Protein AF-A0A451CP03-F1 (afdb_monomer)

Structure (mmCIF, N/CA/C/O backbone):
data_AF-A0A451CP03-F1
#
_entry.id   AF-A0A451CP03-F1
#
loop_
_atom_site.group_PDB
_atom_site.id
_atom_site.type_symbol
_atom_site.label_atom_id
_atom_site.label_alt_id
_atom_site.label_comp_id
_atom_site.label_asym_id
_atom_site.label_entity_id
_atom_site.label_seq_id
_atom_site.pdbx_PDB_ins_code
_atom_site.Cartn_x
_atom_site.Cartn_y
_atom_site.Cartn_z
_atom_site.occupancy
_atom_site.B_iso_or_equiv
_atom_site.auth_seq_id
_atom_site.auth_comp_id
_atom_site.auth_asym_id
_atom_site.auth_atom_id
_atom_site.pdbx_PDB_model_num
ATOM 1 N N . MET A 1 1 ? -22.423 0.213 -1.691 1.00 60.94 1 MET A N 1
ATOM 2 C CA . MET A 1 1 ? -21.186 -0.569 -1.917 1.00 60.94 1 MET A CA 1
ATOM 3 C C . MET A 1 1 ? -20.693 -0.494 -3.360 1.00 60.94 1 MET A C 1
ATOM 5 O O . MET A 1 1 ? -19.486 -0.417 -3.545 1.00 60.94 1 MET A O 1
ATOM 9 N N . ASP A 1 2 ? -21.566 -0.466 -4.372 1.00 68.69 2 ASP A N 1
ATOM 10 C CA . ASP A 1 2 ? -21.129 -0.524 -5.781 1.00 68.69 2 ASP A CA 1
ATOM 11 C C . ASP A 1 2 ? -20.363 0.720 -6.256 1.00 68.69 2 ASP A C 1
ATOM 13 O O . ASP A 1 2 ? -19.321 0.580 -6.888 1.00 68.69 2 ASP A O 1
ATOM 17 N N . ASN A 1 3 ? -20.769 1.923 -5.835 1.00 69.38 3 ASN A N 1
ATOM 18 C CA . ASN A 1 3 ? -20.014 3.154 -6.122 1.00 69.38 3 ASN A CA 1
ATOM 19 C C . ASN A 1 3 ? -18.624 3.180 -5.460 1.00 69.38 3 ASN A C 1
ATOM 21 O O . ASN A 1 3 ? -17.686 3.726 -6.026 1.00 69.38 3 ASN A O 1
ATOM 25 N N . LEU A 1 4 ? -18.476 2.569 -4.278 1.00 71.31 4 LEU A N 1
ATOM 26 C CA . LEU A 1 4 ? -17.190 2.466 -3.573 1.00 71.31 4 LEU A CA 1
ATOM 27 C C . LEU A 1 4 ? -16.223 1.564 -4.356 1.00 71.31 4 LEU A C 1
ATOM 29 O O . LEU A 1 4 ? -15.065 1.903 -4.578 1.00 71.31 4 LEU A O 1
ATOM 33 N N . LYS A 1 5 ? -16.738 0.423 -4.832 1.00 78.50 5 LYS A N 1
ATOM 34 C CA . LYS A 1 5 ? -15.986 -0.526 -5.658 1.00 78.50 5 LYS A CA 1
ATOM 35 C C . LYS A 1 5 ? -15.610 0.070 -7.014 1.00 78.50 5 LYS A C 1
ATOM 37 O O . LYS A 1 5 ? -14.495 -0.165 -7.470 1.00 78.50 5 LYS A O 1
ATOM 42 N N . ALA A 1 6 ? -16.511 0.834 -7.634 1.00 80.25 6 ALA A N 1
ATOM 43 C CA . ALA A 1 6 ? -16.246 1.530 -8.891 1.00 80.25 6 ALA A CA 1
ATOM 44 C C . ALA A 1 6 ? -15.133 2.576 -8.725 1.00 80.25 6 ALA A C 1
ATOM 46 O O . ALA A 1 6 ? -14.119 2.490 -9.407 1.00 80.25 6 ALA A O 1
ATOM 47 N N . ASN A 1 7 ? -15.249 3.464 -7.732 1.00 83.44 7 ASN A N 1
ATOM 48 C CA . ASN A 1 7 ? -14.239 4.493 -7.464 1.00 83.44 7 ASN A CA 1
ATOM 49 C C . ASN A 1 7 ? -12.857 3.900 -7.157 1.00 83.44 7 ASN A C 1
ATOM 51 O O . ASN A 1 7 ? -11.842 4.400 -7.650 1.00 83.44 7 ASN A O 1
ATOM 55 N N . LEU A 1 8 ? -12.809 2.825 -6.358 1.00 88.44 8 LEU A N 1
ATOM 56 C CA . LEU A 1 8 ? -11.554 2.134 -6.079 1.00 88.44 8 LEU A CA 1
ATOM 57 C C . LEU A 1 8 ? -10.970 1.552 -7.365 1.00 88.44 8 LEU A C 1
ATOM 59 O O . LEU A 1 8 ? -9.804 1.782 -7.659 1.00 88.44 8 LEU A O 1
ATOM 63 N N . ARG A 1 9 ? -11.776 0.835 -8.155 1.00 89.81 9 ARG A N 1
ATOM 64 C CA . ARG A 1 9 ? -11.329 0.231 -9.415 1.00 89.81 9 ARG A CA 1
ATOM 65 C C . ARG A 1 9 ? -10.778 1.277 -10.381 1.00 89.81 9 ARG A C 1
ATOM 67 O O . ARG A 1 9 ? -9.719 1.036 -10.955 1.00 89.81 9 ARG A O 1
ATOM 74 N N . ASP A 1 10 ? -11.447 2.412 -10.535 1.00 90.88 10 ASP A N 1
ATOM 75 C CA . ASP A 1 10 ? -11.005 3.478 -11.437 1.00 90.88 10 ASP A CA 1
ATOM 76 C C . ASP A 1 10 ? -9.670 4.069 -10.969 1.00 90.88 10 ASP A C 1
ATOM 78 O O . ASP A 1 10 ? -8.728 4.197 -11.752 1.00 90.88 10 ASP A O 1
ATOM 82 N N . THR A 1 11 ? -9.539 4.324 -9.664 1.00 91.44 11 THR A N 1
ATOM 83 C CA . THR A 1 11 ? -8.291 4.825 -9.066 1.00 91.44 11 THR A CA 1
ATOM 84 C C . THR A 1 11 ? -7.141 3.834 -9.251 1.00 91.44 11 THR A C 1
ATOM 86 O O . THR A 1 11 ? -6.042 4.216 -9.655 1.00 91.44 11 THR A O 1
ATOM 89 N N . LEU A 1 12 ? -7.389 2.545 -8.999 1.00 92.31 12 LEU A N 1
ATOM 90 C CA . LEU A 1 12 ? -6.392 1.491 -9.183 1.00 92.31 12 LEU A CA 1
ATOM 91 C C . LEU A 1 12 ? -5.992 1.331 -10.652 1.00 92.31 12 LEU A C 1
ATOM 93 O O . LEU A 1 12 ? -4.812 1.136 -10.937 1.00 92.31 12 LEU A O 1
ATOM 97 N N . SER A 1 13 ? -6.947 1.468 -11.573 1.00 93.81 13 SER A N 1
ATOM 98 C CA . SER A 1 13 ? -6.688 1.395 -13.014 1.00 93.81 13 SER A CA 1
ATOM 99 C C . SER A 1 13 ? -5.774 2.534 -13.456 1.00 93.81 13 SER A C 1
ATOM 101 O O . SER A 1 13 ? -4.752 2.280 -14.083 1.00 93.81 13 SER A O 1
ATOM 103 N N . HIS A 1 14 ? -6.049 3.766 -13.024 1.00 94.31 14 HIS A N 1
ATOM 104 C CA . HIS A 1 14 ? -5.193 4.915 -13.325 1.00 94.31 14 HIS A CA 1
ATOM 105 C C . HIS A 1 14 ? -3.769 4.755 -12.757 1.00 94.31 14 HIS A C 1
ATOM 107 O O . HIS A 1 14 ? -2.7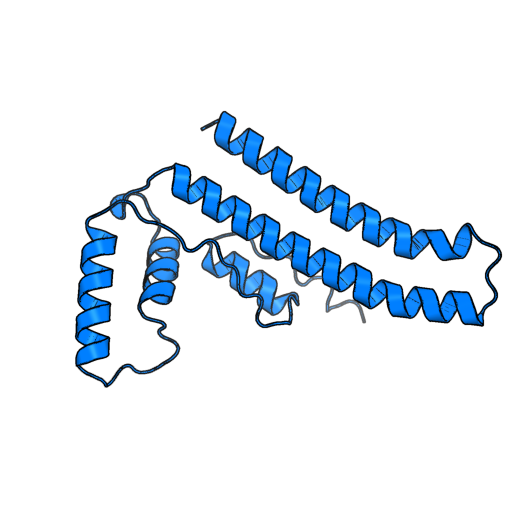77 5.058 -13.423 1.00 94.31 14 HIS A O 1
ATOM 113 N N . LEU A 1 15 ? -3.633 4.257 -11.521 1.00 93.81 15 LEU A N 1
ATOM 114 C CA . LEU A 1 15 ? -2.319 3.979 -10.928 1.00 93.81 15 LEU A CA 1
ATOM 115 C C . LEU A 1 15 ? -1.560 2.899 -11.714 1.00 93.81 15 LEU A C 1
ATOM 117 O O . LEU A 1 15 ? -0.352 3.022 -11.932 1.00 93.81 15 LEU A O 1
ATOM 121 N N . GLN A 1 16 ? -2.262 1.851 -12.147 1.00 94.25 16 GLN A N 1
ATOM 122 C CA . GLN A 1 16 ? -1.692 0.777 -12.951 1.00 94.25 16 GLN A CA 1
ATOM 123 C C . GLN A 1 16 ? -1.254 1.278 -14.333 1.00 94.25 16 GLN A C 1
ATOM 125 O O . GLN A 1 16 ? -0.151 0.950 -14.770 1.00 94.25 16 GLN A O 1
ATOM 130 N N . GLU A 1 17 ? -2.077 2.088 -15.000 1.00 95.25 17 GLU A N 1
ATOM 131 C CA . GLU A 1 17 ? -1.761 2.707 -16.2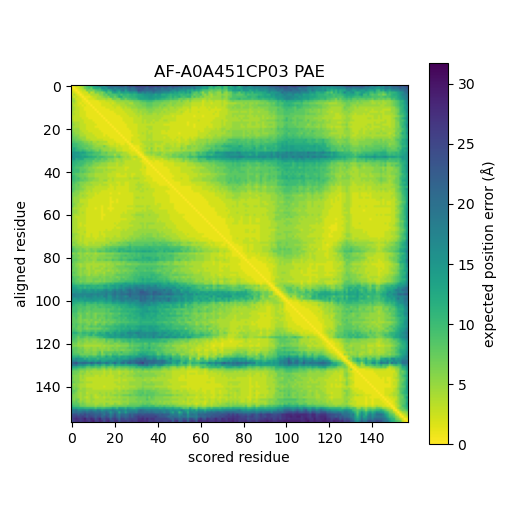90 1.00 95.25 17 GLU A CA 1
ATOM 132 C C . GLU A 1 17 ? -0.486 3.546 -16.201 1.00 95.25 17 GLU A C 1
ATOM 134 O O . GLU A 1 17 ? 0.408 3.395 -17.032 1.00 95.25 17 GLU A O 1
ATOM 139 N N . HIS A 1 18 ? -0.339 4.352 -15.146 1.00 93.75 18 HIS A N 1
ATOM 140 C CA . HIS A 1 18 ? 0.868 5.149 -14.939 1.00 93.75 18 HIS A CA 1
ATOM 141 C C . HIS A 1 18 ? 2.134 4.287 -14.788 1.00 93.75 18 HIS A C 1
ATOM 143 O O . HIS A 1 18 ? 3.174 4.578 -15.388 1.00 93.75 18 HIS A O 1
ATOM 149 N N . LEU A 1 19 ? 2.063 3.196 -14.016 1.00 94.62 19 LEU A N 1
ATOM 150 C CA . LEU A 1 19 ? 3.172 2.247 -13.885 1.00 94.62 19 LEU A CA 1
ATOM 151 C C . LEU A 1 19 ? 3.509 1.593 -15.234 1.00 94.62 19 LEU A C 1
ATOM 153 O O . LEU A 1 19 ? 4.679 1.527 -15.621 1.00 94.62 19 LEU A O 1
ATOM 157 N N . GLN A 1 20 ? 2.492 1.138 -15.967 1.00 95.00 20 GLN A N 1
ATOM 158 C CA . GLN A 1 20 ? 2.653 0.517 -17.282 1.00 95.00 20 GLN A CA 1
ATOM 159 C C . GLN A 1 20 ? 3.260 1.484 -18.302 1.00 95.00 20 GLN A C 1
ATOM 161 O O . GLN A 1 20 ? 4.145 1.089 -19.065 1.00 95.00 20 GLN A O 1
ATOM 166 N N . GLU A 1 21 ? 2.854 2.753 -18.285 1.00 94.25 21 GLU A N 1
ATOM 167 C CA . GLU A 1 21 ? 3.420 3.803 -19.128 1.00 94.25 21 GLU A CA 1
ATOM 168 C C . GLU A 1 21 ? 4.926 3.950 -18.874 1.00 94.25 21 GLU A C 1
ATOM 170 O O . GLU A 1 21 ? 5.717 3.954 -19.820 1.00 94.25 21 GLU A O 1
ATOM 175 N N . LYS A 1 22 ? 5.352 3.991 -17.603 1.00 93.50 22 LYS A N 1
ATOM 176 C CA . LYS A 1 22 ? 6.773 4.117 -17.238 1.00 93.50 22 LYS A CA 1
ATOM 177 C C . LYS A 1 22 ? 7.602 2.911 -17.658 1.00 93.50 22 LYS A C 1
ATOM 179 O O . LYS A 1 22 ? 8.700 3.082 -18.192 1.00 93.50 22 LYS A O 1
ATOM 184 N N . VAL A 1 23 ? 7.072 1.703 -17.477 1.00 93.12 23 VAL A N 1
ATOM 185 C CA . VAL A 1 23 ? 7.717 0.466 -17.946 1.00 93.12 23 VAL A CA 1
ATOM 186 C C . VAL A 1 23 ? 7.827 0.455 -19.475 1.00 93.12 23 VAL A C 1
ATOM 188 O O . VAL A 1 23 ? 8.880 0.120 -20.022 1.00 93.12 23 VAL A O 1
ATOM 191 N N . SER A 1 24 ? 6.775 0.883 -20.177 1.00 92.44 24 SER A N 1
ATOM 192 C CA . SER A 1 24 ? 6.759 0.966 -21.639 1.00 92.44 24 SER A CA 1
ATOM 193 C C . SER A 1 24 ? 7.771 1.986 -22.167 1.00 92.44 24 SER A C 1
ATOM 195 O O . SER A 1 24 ? 8.580 1.665 -23.041 1.00 92.44 24 SER A O 1
ATOM 197 N N . GLN A 1 25 ? 7.802 3.193 -21.593 1.00 90.75 25 GLN A N 1
ATOM 198 C CA . GLN A 1 25 ? 8.757 4.251 -21.941 1.00 90.75 25 GLN A CA 1
ATOM 199 C C . GLN A 1 25 ? 10.205 3.769 -21.786 1.00 90.75 25 GLN A C 1
ATOM 201 O O . GLN A 1 25 ? 11.002 3.882 -22.721 1.00 90.75 25 GLN A O 1
ATOM 206 N N . ALA A 1 26 ? 10.527 3.149 -20.649 1.00 89.12 26 ALA A N 1
ATOM 207 C CA . ALA A 1 26 ? 11.841 2.563 -20.392 1.00 89.12 26 ALA A CA 1
ATOM 208 C C . ALA A 1 26 ? 12.266 1.550 -21.474 1.00 89.12 26 ALA A C 1
ATOM 210 O O . ALA A 1 26 ? 13.410 1.552 -21.942 1.00 89.12 26 ALA A O 1
ATOM 211 N N . GLY A 1 27 ? 11.333 0.699 -21.908 1.00 86.06 27 GLY A N 1
ATOM 212 C CA . GLY A 1 27 ? 11.585 -0.351 -22.895 1.00 86.06 27 GLY A CA 1
ATOM 213 C C . GLY A 1 27 ? 11.608 0.108 -24.359 1.00 86.06 27 GLY A C 1
ATOM 214 O O . GLY A 1 27 ? 12.118 -0.629 -25.210 1.00 86.06 27 GLY A O 1
ATOM 215 N N . THR A 1 28 ? 11.070 1.291 -24.675 1.00 88.75 28 THR A N 1
ATOM 216 C CA . THR A 1 28 ? 10.814 1.711 -26.067 1.00 88.75 28 THR A CA 1
ATOM 217 C C . THR A 1 28 ? 11.566 2.963 -26.502 1.00 88.75 28 THR A C 1
ATOM 219 O O . THR A 1 28 ? 12.014 2.998 -27.648 1.00 88.75 28 THR A O 1
ATOM 222 N N . ILE A 1 29 ? 11.800 3.944 -25.619 1.00 87.94 29 ILE A N 1
ATOM 223 C CA . ILE A 1 29 ? 12.432 5.227 -25.990 1.00 87.94 29 ILE A CA 1
ATOM 224 C C . ILE A 1 29 ? 13.783 4.993 -26.675 1.00 87.94 29 ILE A C 1
ATOM 226 O O . ILE A 1 29 ? 14.040 5.504 -27.759 1.00 87.94 29 ILE A O 1
ATOM 230 N N . HIS A 1 30 ? 14.637 4.145 -26.108 1.00 82.38 30 HIS A N 1
ATOM 231 C CA . HIS A 1 30 ? 15.956 3.879 -26.682 1.00 82.38 30 HIS A CA 1
ATOM 232 C C . HIS A 1 30 ? 15.931 3.213 -28.072 1.00 82.38 30 HIS A C 1
ATOM 234 O O . HIS A 1 30 ? 16.955 3.208 -28.748 1.00 82.38 30 HIS A O 1
ATOM 240 N N . LYS A 1 31 ? 14.798 2.621 -28.479 1.00 82.44 31 LYS A N 1
ATOM 241 C CA . LYS A 1 31 ? 14.599 2.005 -29.803 1.00 82.44 31 LYS A CA 1
ATOM 242 C C . LYS A 1 31 ? 14.019 2.988 -30.816 1.00 82.44 31 LYS A C 1
ATOM 244 O O . LYS A 1 31 ? 14.263 2.844 -32.006 1.00 82.44 31 LYS A O 1
ATOM 249 N N . GLN A 1 32 ? 13.223 3.948 -30.348 1.00 85.06 32 GLN A N 1
ATOM 250 C CA . GLN A 1 32 ? 12.536 4.929 -31.192 1.00 85.06 32 GLN A CA 1
ATOM 251 C C . GLN A 1 32 ? 13.465 6.047 -31.673 1.00 85.06 32 GLN A C 1
ATOM 253 O O . GLN A 1 32 ? 13.237 6.628 -32.730 1.00 85.06 32 GLN A O 1
ATOM 258 N N . TYR A 1 33 ? 14.517 6.342 -30.911 1.00 84.62 33 TYR A N 1
ATOM 259 C CA . TYR A 1 33 ? 15.498 7.363 -31.257 1.00 84.62 33 TYR A CA 1
ATOM 260 C C . TYR A 1 33 ? 16.812 6.708 -31.693 1.00 84.62 33 TYR A C 1
ATOM 262 O O . TYR A 1 33 ? 17.251 5.735 -31.083 1.00 84.62 33 TYR A O 1
ATOM 270 N N . ASN A 1 34 ? 17.480 7.278 -32.702 1.00 85.19 34 ASN A N 1
ATOM 271 C CA . ASN A 1 34 ? 18.819 6.870 -33.154 1.00 85.19 34 ASN A CA 1
ATOM 272 C C . ASN A 1 34 ? 19.896 7.260 -32.120 1.00 85.19 34 ASN A C 1
ATOM 274 O O . ASN A 1 34 ? 20.745 8.120 -32.360 1.00 85.19 34 ASN A O 1
ATOM 278 N N . MET A 1 35 ? 19.822 6.673 -30.925 1.00 88.94 35 MET A N 1
ATOM 279 C CA . MET A 1 35 ? 20.728 6.944 -29.815 1.00 88.94 35 MET A CA 1
ATOM 280 C C . MET A 1 35 ? 22.079 6.264 -30.032 1.00 88.94 35 MET A C 1
ATOM 282 O O . MET A 1 35 ? 22.159 5.125 -30.486 1.00 88.94 35 MET A O 1
ATOM 286 N N . THR A 1 36 ? 23.155 6.941 -29.628 1.00 92.19 36 THR A N 1
ATOM 287 C CA . THR A 1 36 ? 24.461 6.289 -29.501 1.00 92.19 36 THR A CA 1
ATOM 288 C C . THR A 1 36 ? 24.416 5.238 -28.391 1.00 92.19 36 THR A C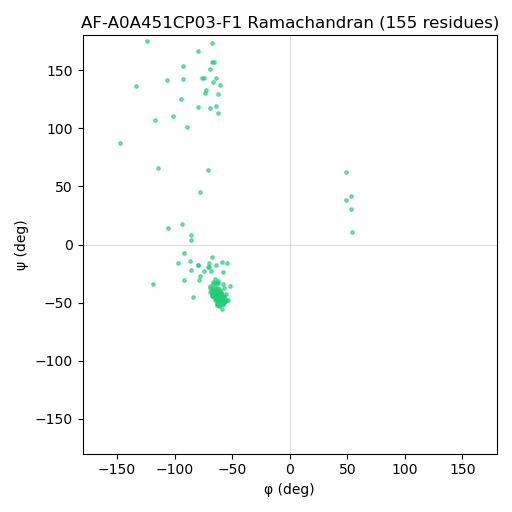 1
ATOM 290 O O . THR A 1 36 ? 23.635 5.350 -27.442 1.00 92.19 36 THR A O 1
ATOM 293 N N . GLU A 1 37 ? 25.311 4.253 -28.451 1.00 90.75 37 GLU A N 1
ATOM 294 C CA . GLU A 1 37 ? 25.373 3.192 -27.439 1.00 90.75 37 GLU A CA 1
ATOM 295 C C . GLU A 1 37 ? 25.565 3.740 -26.015 1.00 90.75 37 GLU A C 1
ATOM 297 O O . GLU A 1 37 ? 24.939 3.271 -25.065 1.00 90.75 37 GLU A O 1
ATOM 302 N N . LYS A 1 38 ? 26.364 4.805 -25.865 1.00 93.69 38 LYS A N 1
ATOM 303 C CA . LYS A 1 38 ? 26.571 5.476 -24.573 1.00 93.69 38 LYS A CA 1
ATOM 304 C C . LYS A 1 38 ? 25.271 6.061 -24.015 1.00 93.69 38 LYS A C 1
ATOM 306 O O . LYS A 1 38 ? 24.989 5.891 -22.830 1.00 93.69 38 LYS A O 1
ATOM 311 N N . HIS A 1 39 ? 24.474 6.725 -24.854 1.00 91.81 39 HIS A N 1
ATOM 312 C CA . HIS A 1 39 ? 23.187 7.293 -24.441 1.00 91.81 39 HIS A CA 1
ATOM 313 C C . HIS A 1 39 ? 22.172 6.200 -24.109 1.00 91.81 39 HIS A C 1
ATOM 315 O O . HIS A 1 39 ? 21.480 6.302 -23.097 1.00 91.81 39 HIS A O 1
ATOM 321 N N . ARG A 1 40 ? 22.134 5.123 -24.905 1.00 89.00 40 ARG A N 1
ATOM 322 C CA . ARG A 1 40 ? 21.279 3.960 -24.648 1.00 89.00 40 ARG A CA 1
ATOM 323 C C . ARG A 1 40 ? 21.569 3.343 -23.282 1.00 89.00 40 ARG A C 1
ATOM 325 O O . ARG A 1 40 ? 20.651 3.179 -22.484 1.00 89.00 40 ARG A O 1
ATOM 332 N N . ILE A 1 41 ? 22.838 3.049 -22.986 1.00 89.69 41 ILE A N 1
ATOM 333 C CA . ILE A 1 41 ? 23.247 2.473 -21.694 1.00 89.69 41 ILE A CA 1
ATOM 334 C C . ILE A 1 41 ? 22.877 3.407 -20.538 1.00 89.69 41 ILE A C 1
ATOM 336 O O . ILE A 1 41 ? 22.356 2.949 -19.520 1.00 89.69 41 ILE A O 1
ATOM 340 N N . PHE A 1 42 ? 23.130 4.712 -20.684 1.00 91.31 42 PHE A N 1
ATOM 341 C CA . PHE A 1 42 ? 22.762 5.695 -19.668 1.00 91.31 42 PHE A CA 1
ATOM 342 C C . PHE A 1 42 ? 21.250 5.693 -19.404 1.00 91.31 42 PHE A C 1
ATOM 344 O O . PHE A 1 42 ? 20.833 5.575 -18.251 1.00 91.31 42 PHE A O 1
ATOM 351 N N . LEU A 1 43 ? 20.432 5.743 -20.460 1.00 90.88 43 LEU A N 1
ATOM 352 C CA . LEU A 1 43 ? 18.975 5.747 -20.351 1.00 90.88 43 LEU A CA 1
ATOM 353 C C . LEU A 1 43 ? 18.440 4.459 -19.715 1.00 90.88 43 LEU A C 1
ATOM 355 O O . LEU A 1 43 ? 17.580 4.532 -18.840 1.00 90.88 43 LEU A O 1
ATOM 359 N N . VAL A 1 44 ? 18.959 3.289 -20.098 1.00 86.19 44 VAL A N 1
ATOM 360 C CA . VAL A 1 44 ? 18.551 2.001 -19.508 1.00 86.19 44 VAL A CA 1
ATOM 361 C C . VAL A 1 44 ? 18.850 1.966 -18.008 1.00 86.19 44 VAL A C 1
ATOM 363 O O . VAL A 1 44 ? 17.994 1.565 -17.223 1.00 86.19 44 VAL A O 1
ATOM 366 N N . ARG A 1 45 ? 20.022 2.453 -17.576 1.00 89.75 45 ARG A N 1
ATOM 367 C CA . ARG A 1 45 ? 20.365 2.532 -16.144 1.00 89.75 45 ARG A CA 1
ATOM 368 C C . ARG A 1 45 ? 19.425 3.458 -15.375 1.00 89.75 45 ARG A C 1
ATOM 370 O O . ARG A 1 45 ? 18.956 3.090 -14.303 1.00 89.75 45 ARG A O 1
ATOM 377 N N . GLN A 1 46 ? 19.117 4.630 -15.930 1.00 91.00 46 GLN A N 1
ATOM 378 C CA . GLN A 1 46 ? 18.161 5.561 -15.318 1.00 91.00 46 GLN A CA 1
ATOM 379 C C . GLN A 1 46 ? 16.732 5.006 -15.303 1.00 91.00 46 GLN A C 1
ATOM 381 O O . GLN A 1 46 ? 15.973 5.249 -14.366 1.00 91.00 46 GLN A O 1
ATOM 386 N N . SER A 1 47 ? 16.375 4.204 -16.304 1.00 91.56 47 SER A N 1
ATOM 387 C CA . SER A 1 47 ? 15.051 3.594 -16.409 1.00 91.56 47 SER A CA 1
ATOM 388 C C . SER A 1 47 ? 14.754 2.639 -15.255 1.00 91.56 47 SER A C 1
ATOM 390 O O . SER A 1 47 ? 13.614 2.589 -14.810 1.00 91.56 47 SER A O 1
ATOM 392 N N . VAL A 1 48 ? 15.760 1.941 -14.713 1.00 89.56 48 VAL A N 1
ATOM 393 C CA . VAL A 1 48 ? 15.585 1.088 -13.521 1.00 89.56 48 VAL A CA 1
ATOM 394 C C . VAL A 1 48 ? 15.083 1.912 -12.334 1.00 89.56 48 VAL A C 1
ATOM 396 O O . VAL A 1 48 ? 14.104 1.535 -11.695 1.00 89.56 48 VAL A O 1
ATOM 399 N N . LEU A 1 49 ? 15.704 3.068 -12.079 1.00 89.81 49 LEU A N 1
ATOM 400 C CA . LEU A 1 49 ? 15.292 3.976 -11.005 1.00 89.81 49 LEU A CA 1
ATOM 401 C C . LEU A 1 49 ? 13.888 4.537 -11.255 1.00 89.81 49 LEU A C 1
ATOM 403 O O . LEU A 1 49 ? 13.079 4.604 -10.334 1.00 89.81 49 LEU A O 1
ATOM 407 N N . SER A 1 50 ? 13.581 4.895 -12.506 1.00 91.25 50 SER A N 1
ATOM 408 C CA . SER A 1 50 ? 12.258 5.403 -12.879 1.00 91.25 50 SER A CA 1
ATOM 409 C C . SER A 1 50 ? 11.157 4.355 -12.709 1.00 91.25 50 SER A C 1
ATOM 411 O O . SER A 1 50 ? 10.078 4.693 -12.227 1.00 91.25 50 SER A O 1
ATOM 413 N N . ILE A 1 51 ? 11.404 3.102 -13.105 1.00 92.31 51 ILE A N 1
ATOM 414 C CA . ILE A 1 51 ? 10.450 1.998 -12.934 1.00 92.31 51 ILE A CA 1
ATOM 415 C C . ILE A 1 51 ? 10.251 1.720 -11.448 1.00 92.31 51 ILE A C 1
ATOM 417 O O . ILE A 1 51 ? 9.117 1.595 -10.999 1.00 92.31 51 ILE A O 1
ATOM 421 N N . TYR A 1 52 ? 11.338 1.665 -10.677 1.00 90.88 52 TYR A N 1
ATOM 422 C CA . TYR A 1 52 ? 11.262 1.432 -9.240 1.00 90.88 52 TYR A CA 1
ATOM 423 C C . TYR A 1 52 ? 10.456 2.527 -8.523 1.00 90.88 52 TYR A C 1
ATOM 425 O O . TYR A 1 52 ? 9.569 2.217 -7.730 1.00 90.88 52 TYR A O 1
ATOM 433 N N . ALA A 1 53 ? 10.698 3.802 -8.842 1.00 90.56 53 ALA A N 1
ATOM 434 C CA . ALA A 1 53 ? 9.932 4.911 -8.277 1.00 90.56 53 ALA A CA 1
ATOM 435 C C . ALA A 1 53 ? 8.440 4.836 -8.651 1.00 90.56 53 ALA A C 1
ATOM 437 O O . ALA A 1 53 ? 7.579 5.079 -7.805 1.00 90.56 53 ALA A O 1
ATOM 438 N N . ALA A 1 54 ? 8.129 4.458 -9.896 1.00 92.75 54 ALA A N 1
ATOM 439 C CA . ALA A 1 54 ? 6.753 4.252 -10.342 1.00 92.75 54 ALA A CA 1
ATOM 440 C C . ALA A 1 54 ? 6.079 3.083 -9.604 1.00 92.75 54 ALA A C 1
ATOM 442 O O . ALA A 1 54 ? 4.929 3.206 -9.189 1.00 92.75 54 ALA A O 1
ATOM 443 N N . TRP A 1 55 ? 6.798 1.977 -9.391 1.00 92.69 55 TRP A N 1
ATOM 444 C CA . TRP A 1 55 ? 6.324 0.827 -8.620 1.00 92.69 55 TRP A CA 1
ATOM 445 C C . TRP A 1 55 ? 6.020 1.203 -7.166 1.00 92.69 55 TRP A C 1
ATOM 447 O O . TRP A 1 55 ? 4.940 0.902 -6.659 1.00 92.69 55 TRP A O 1
ATOM 457 N N . GLU A 1 56 ? 6.936 1.907 -6.501 1.00 91.62 56 GLU A N 1
ATOM 458 C CA . GLU A 1 56 ? 6.729 2.342 -5.120 1.00 91.62 56 GLU A CA 1
ATOM 459 C C . GLU A 1 56 ? 5.535 3.305 -5.004 1.00 91.62 56 GLU A C 1
ATOM 461 O O . GLU A 1 56 ? 4.740 3.198 -4.066 1.00 91.62 56 GLU A O 1
ATOM 466 N N . GLY A 1 57 ? 5.377 4.214 -5.972 1.00 91.94 57 GLY A N 1
ATOM 467 C CA . GLY A 1 57 ? 4.218 5.101 -6.069 1.00 91.94 57 GLY A CA 1
ATOM 468 C C . GLY A 1 57 ? 2.906 4.340 -6.272 1.00 91.94 57 GLY A C 1
ATOM 469 O O . GLY A 1 57 ? 1.931 4.609 -5.570 1.00 91.94 57 GLY A O 1
ATOM 470 N N . PHE A 1 58 ? 2.898 3.350 -7.170 1.00 93.56 58 PHE A N 1
ATOM 471 C CA . PHE A 1 58 ? 1.753 2.470 -7.410 1.00 93.56 58 PHE A CA 1
ATOM 472 C C . PHE A 1 58 ? 1.330 1.728 -6.137 1.00 93.56 58 PHE A C 1
ATOM 474 O O . PHE A 1 58 ? 0.153 1.756 -5.770 1.00 93.56 58 PHE A O 1
ATOM 481 N N . LEU A 1 59 ? 2.284 1.106 -5.435 1.00 92.56 59 LEU A N 1
ATOM 482 C CA . LEU A 1 59 ? 2.015 0.355 -4.210 1.00 92.56 59 LEU A CA 1
ATOM 483 C C . LEU A 1 59 ? 1.431 1.255 -3.113 1.00 92.56 59 LEU A C 1
ATOM 485 O O . LEU A 1 59 ? 0.406 0.917 -2.520 1.00 92.56 59 LEU A O 1
ATOM 489 N N . LYS A 1 60 ? 2.054 2.417 -2.862 1.00 92.12 60 LYS A N 1
ATOM 490 C CA . LYS A 1 60 ? 1.563 3.386 -1.868 1.00 92.12 60 LYS A CA 1
ATOM 491 C C . LYS A 1 60 ? 0.167 3.875 -2.213 1.00 92.12 60 LYS A C 1
ATOM 493 O O . LYS A 1 60 ? -0.718 3.769 -1.373 1.00 92.12 60 LYS A O 1
ATOM 498 N N . GLY A 1 61 ? -0.033 4.343 -3.445 1.00 93.06 61 GLY A N 1
ATOM 499 C CA . GLY A 1 61 ? -1.314 4.879 -3.900 1.00 93.06 61 GLY A CA 1
ATOM 500 C C . GLY A 1 61 ? -2.440 3.849 -3.832 1.00 93.06 61 GLY A C 1
ATOM 501 O O . GLY A 1 61 ? -3.549 4.174 -3.412 1.00 93.06 61 GLY A O 1
ATOM 502 N N . THR A 1 62 ? -2.147 2.592 -4.176 1.00 93.25 62 THR A N 1
ATOM 503 C CA . THR A 1 62 ? -3.111 1.485 -4.119 1.00 93.25 62 THR A CA 1
ATOM 504 C C . THR A 1 62 ? -3.572 1.223 -2.689 1.00 93.25 62 THR A C 1
ATOM 506 O O . THR A 1 62 ? -4.772 1.200 -2.413 1.00 93.25 62 THR A O 1
ATOM 509 N N . LEU A 1 63 ? -2.624 1.066 -1.763 1.00 92.31 63 LEU A N 1
ATOM 510 C CA . LEU A 1 63 ? -2.925 0.793 -0.359 1.00 92.31 63 LEU A CA 1
ATOM 511 C C . LEU A 1 63 ? -3.562 2.007 0.340 1.00 92.31 63 LEU A C 1
ATOM 513 O O . LEU A 1 63 ? -4.489 1.842 1.130 1.00 92.31 63 LEU A O 1
ATOM 517 N N . GLU A 1 64 ? -3.122 3.225 0.014 1.00 93.00 64 GLU A N 1
ATOM 518 C CA . GLU A 1 64 ? -3.735 4.478 0.473 1.00 93.00 64 GLU A CA 1
ATOM 519 C C . GLU A 1 64 ? -5.205 4.564 0.060 1.00 93.00 64 GLU A C 1
ATOM 521 O O . GLU A 1 64 ? -6.068 4.783 0.912 1.00 93.00 64 GLU A O 1
ATOM 526 N N . SER A 1 65 ? -5.493 4.342 -1.224 1.00 92.81 65 SER A N 1
ATOM 527 C CA . SER A 1 65 ? -6.855 4.386 -1.768 1.00 92.81 65 SER A CA 1
ATOM 528 C C . SER A 1 65 ? -7.731 3.307 -1.139 1.00 92.81 65 SER A C 1
ATOM 530 O O . SER A 1 65 ? -8.856 3.576 -0.728 1.00 92.81 65 SER A O 1
ATOM 532 N N . TYR A 1 66 ? -7.194 2.097 -0.976 1.00 92.50 66 TYR A N 1
ATOM 533 C CA . TYR A 1 66 ? -7.892 1.002 -0.310 1.00 92.50 66 TYR A CA 1
ATOM 534 C C . TYR A 1 66 ? -8.315 1.363 1.124 1.00 92.50 66 TYR A C 1
ATOM 536 O O . TYR A 1 66 ? -9.486 1.224 1.483 1.00 92.50 66 TYR A O 1
ATOM 544 N N . LEU A 1 67 ? -7.391 1.892 1.934 1.00 91.56 67 LEU A N 1
ATOM 545 C CA . LEU A 1 67 ? -7.686 2.311 3.308 1.00 91.56 67 LEU A CA 1
ATOM 546 C C . LEU A 1 67 ? -8.652 3.505 3.366 1.00 91.56 67 LEU A C 1
ATOM 548 O O . LEU 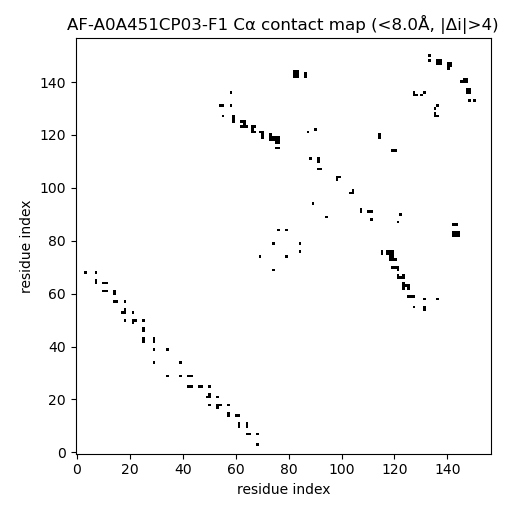A 1 67 ? -9.477 3.582 4.277 1.00 91.56 67 LEU A O 1
ATOM 552 N N . GLN A 1 68 ? -8.585 4.428 2.401 1.00 92.12 68 GLN A N 1
ATOM 553 C CA . GLN A 1 68 ? -9.544 5.533 2.290 1.00 92.12 68 GLN A CA 1
ATOM 554 C C . GLN A 1 68 ? -10.965 5.027 2.040 1.00 92.12 68 GLN A C 1
ATOM 556 O O . GLN A 1 68 ? -11.899 5.496 2.692 1.00 92.12 68 GLN A O 1
ATOM 561 N N . GLU A 1 69 ? -11.139 4.063 1.137 1.00 91.12 69 GLU A N 1
ATOM 562 C CA . GLU A 1 69 ? -12.449 3.461 0.892 1.00 91.12 69 GLU A CA 1
ATOM 563 C C . GLU A 1 69 ? -12.945 2.662 2.105 1.00 91.12 69 GLU A C 1
ATOM 565 O O . GLU A 1 69 ? -14.124 2.761 2.445 1.00 91.12 69 GLU A O 1
ATOM 570 N N . LEU A 1 70 ? -12.062 1.956 2.824 1.00 90.31 70 LEU A N 1
ATOM 571 C CA . LEU A 1 70 ? -12.426 1.317 4.096 1.00 90.31 70 LEU A CA 1
ATOM 572 C C . LEU A 1 70 ? -12.916 2.335 5.134 1.00 90.31 70 LEU A C 1
ATOM 574 O O . LEU A 1 70 ? -13.932 2.104 5.785 1.00 90.31 70 LEU A O 1
ATOM 578 N N . ASN A 1 71 ? -12.256 3.488 5.262 1.00 91.31 71 ASN A N 1
ATOM 579 C CA . ASN A 1 71 ? -12.682 4.537 6.193 1.00 91.31 71 ASN A CA 1
ATOM 580 C C . ASN A 1 71 ? -14.073 5.100 5.862 1.00 91.31 71 ASN A C 1
ATOM 582 O O . ASN A 1 71 ? -14.815 5.474 6.770 1.00 91.31 71 ASN A O 1
ATOM 586 N N . LYS A 1 72 ? -14.458 5.139 4.578 1.00 91.44 72 LYS A N 1
ATOM 587 C CA . LYS A 1 72 ? -15.795 5.588 4.146 1.00 91.44 72 LYS A CA 1
ATOM 588 C C . LYS A 1 72 ? -16.910 4.625 4.550 1.00 91.44 72 LYS A C 1
ATOM 590 O O . LYS A 1 72 ? -18.055 5.057 4.652 1.00 91.44 72 LYS A O 1
ATOM 595 N N . LEU A 1 73 ? -16.593 3.351 4.789 1.00 90.50 73 LEU A N 1
ATOM 596 C CA . LEU A 1 73 ? -17.558 2.379 5.309 1.00 90.50 73 LEU A CA 1
ATOM 597 C C . LEU A 1 73 ? -17.934 2.655 6.768 1.00 90.50 73 LEU A C 1
ATOM 599 O O . LEU A 1 73 ? -18.948 2.139 7.222 1.00 90.50 73 LEU A O 1
ATOM 603 N N . ALA A 1 74 ? -17.154 3.482 7.475 1.00 90.12 74 ALA A N 1
ATOM 604 C CA . ALA A 1 74 ? -17.437 3.907 8.840 1.00 90.12 74 ALA A CA 1
ATOM 605 C C . ALA A 1 74 ? -17.681 2.717 9.794 1.00 90.12 74 ALA A C 1
ATOM 607 O O . ALA A 1 74 ? -18.578 2.763 10.631 1.00 90.12 74 ALA A O 1
ATOM 608 N N . LEU A 1 75 ? -16.866 1.667 9.646 1.00 91.00 75 LEU A N 1
ATOM 609 C CA . LEU A 1 75 ? -17.009 0.392 10.349 1.00 91.00 75 LEU A CA 1
ATOM 610 C C . LEU A 1 75 ? -16.762 0.540 11.851 1.00 91.00 75 LEU A C 1
ATOM 612 O O . LEU A 1 75 ? -15.831 1.228 12.280 1.00 91.00 75 LEU A O 1
ATOM 616 N N . SER A 1 76 ? -17.564 -0.154 12.644 1.00 90.06 76 SER A N 1
ATOM 617 C CA . SER A 1 76 ? -17.322 -0.382 14.067 1.00 90.06 76 SER A CA 1
ATOM 618 C C . SER A 1 76 ? -16.308 -1.514 14.283 1.00 90.06 76 SER A C 1
ATOM 620 O O . SER A 1 76 ? -15.971 -2.261 13.365 1.00 90.06 76 SER A O 1
ATOM 622 N N . HIS A 1 77 ? -15.787 -1.645 15.504 1.00 86.81 77 HIS A N 1
ATOM 623 C CA . HIS A 1 77 ? -14.802 -2.685 15.823 1.00 86.81 77 HIS A CA 1
ATOM 624 C C . HIS A 1 77 ? -15.367 -4.110 15.712 1.00 86.81 77 HIS A C 1
ATOM 626 O O . HIS A 1 77 ? -14.615 -5.016 15.368 1.00 86.81 77 HIS A O 1
ATOM 632 N N . ASP A 1 78 ? -16.670 -4.293 15.948 1.00 88.69 78 ASP A N 1
ATOM 633 C CA . ASP A 1 78 ? -17.358 -5.588 15.862 1.00 88.69 78 ASP A CA 1
ATOM 634 C C . ASP A 1 78 ? -17.498 -6.096 14.415 1.00 88.69 78 ASP A C 1
ATOM 636 O O . ASP A 1 78 ? -17.705 -7.284 14.179 1.00 88.69 78 ASP A O 1
ATOM 640 N N . GLU A 1 79 ? -17.369 -5.200 13.434 1.00 90.69 79 GLU A N 1
ATOM 641 C CA . GLU A 1 79 ? -17.455 -5.516 12.003 1.00 90.69 79 GLU A CA 1
ATOM 642 C C . GLU A 1 79 ? -16.086 -5.835 11.382 1.00 90.69 79 GLU A C 1
ATOM 644 O O . GLU A 1 79 ? -16.002 -6.233 10.218 1.00 90.69 79 GLU A O 1
ATOM 649 N N . LEU A 1 80 ? -14.998 -5.644 12.134 1.00 88.62 80 LEU A N 1
ATOM 650 C CA . LEU A 1 80 ? -13.640 -5.877 11.658 1.00 88.62 80 LEU A CA 1
ATOM 651 C C . LEU A 1 80 ? -13.160 -7.286 11.990 1.00 88.62 80 LEU A C 1
ATOM 653 O O . LEU A 1 80 ? -13.383 -7.811 13.077 1.00 88.62 80 LEU A O 1
ATOM 657 N N . SER A 1 81 ? -12.403 -7.873 11.064 1.00 89.06 81 SER A N 1
ATOM 658 C CA . SER A 1 81 ? -11.655 -9.092 11.359 1.00 89.06 81 SER A CA 1
ATOM 659 C C . SER A 1 81 ? -10.537 -8.821 12.371 1.00 89.06 81 SER A C 1
ATOM 661 O O . SER A 1 81 ? -10.015 -7.705 12.482 1.00 89.06 81 SER A O 1
ATOM 663 N N . GLU A 1 82 ? -10.104 -9.877 13.061 1.00 88.44 82 GLU A N 1
ATOM 664 C CA . GLU A 1 82 ? -8.997 -9.830 14.026 1.00 88.44 82 GLU A CA 1
ATOM 665 C C . GLU A 1 82 ? -7.728 -9.198 13.439 1.00 88.44 82 GLU A C 1
ATOM 667 O O . GLU A 1 82 ? -7.022 -8.456 14.119 1.00 88.44 82 GLU A O 1
ATOM 672 N N . ALA A 1 83 ? -7.461 -9.435 12.154 1.00 87.81 83 ALA A N 1
ATOM 673 C CA . ALA A 1 83 ? -6.297 -8.891 11.474 1.00 87.81 83 ALA A CA 1
ATOM 674 C C . ALA A 1 83 ? -6.349 -7.361 11.324 1.00 87.81 83 ALA A C 1
ATOM 676 O O . ALA A 1 83 ? -5.355 -6.691 11.610 1.00 87.81 83 ALA A O 1
ATOM 677 N N . TYR A 1 84 ? -7.500 -6.776 10.963 1.00 89.06 84 TYR A N 1
ATOM 678 C CA . TYR A 1 84 ? -7.639 -5.313 10.909 1.00 89.06 84 TYR A CA 1
ATOM 679 C C . TYR A 1 84 ? -7.601 -4.681 12.301 1.00 89.06 84 TYR A C 1
ATOM 681 O O . TYR A 1 84 ? -7.025 -3.602 12.469 1.00 89.06 84 TYR A O 1
ATOM 689 N N . LEU A 1 85 ? -8.158 -5.360 13.309 1.00 88.44 85 LEU A N 1
ATOM 690 C CA . LEU A 1 85 ? -8.053 -4.931 14.705 1.00 88.44 85 LEU A CA 1
ATOM 691 C C . LEU A 1 85 ? -6.594 -4.927 15.176 1.00 88.44 85 LEU A C 1
ATOM 693 O O . LEU A 1 85 ? -6.147 -3.952 15.790 1.00 88.44 85 LEU A O 1
ATOM 697 N N . ALA A 1 86 ? -5.831 -5.971 14.846 1.00 87.25 86 ALA A N 1
ATOM 698 C CA . ALA A 1 86 ? -4.409 -6.066 15.155 1.00 87.25 86 ALA A CA 1
ATOM 699 C C . ALA A 1 86 ? -3.599 -4.980 14.433 1.00 87.25 86 ALA A C 1
ATOM 701 O O . ALA A 1 86 ? -2.809 -4.283 15.073 1.00 87.25 86 ALA A O 1
ATOM 702 N N . PHE A 1 87 ? -3.840 -4.774 13.134 1.00 86.75 87 PHE A N 1
ATOM 703 C CA . PHE A 1 87 ? -3.203 -3.720 12.342 1.00 86.75 87 PHE A CA 1
ATOM 704 C C . PHE A 1 87 ? -3.428 -2.333 12.952 1.00 86.75 87 PHE A C 1
ATOM 706 O O . PHE A 1 87 ? -2.483 -1.566 13.156 1.00 86.75 87 PHE A O 1
ATOM 713 N N . GLN A 1 88 ? -4.676 -2.014 13.292 1.00 86.00 88 GLN A N 1
ATOM 714 C CA . GLN A 1 88 ? -5.017 -0.718 13.859 1.00 86.00 88 GLN A CA 1
ATOM 715 C C . GLN A 1 88 ? -4.458 -0.540 15.277 1.00 86.00 88 GLN A C 1
ATOM 717 O O . GLN A 1 88 ? -3.930 0.525 15.614 1.00 86.00 88 GLN A O 1
ATOM 722 N N . THR A 1 89 ? -4.521 -1.585 16.100 1.00 86.88 89 THR A N 1
ATOM 723 C CA . THR A 1 89 ? -3.942 -1.568 17.447 1.00 86.88 89 THR A CA 1
ATOM 724 C C . THR A 1 89 ? -2.431 -1.356 17.380 1.00 86.88 89 THR A C 1
ATOM 726 O O . THR A 1 89 ? -1.907 -0.532 18.129 1.00 86.88 89 THR A O 1
ATOM 729 N N . ASP A 1 90 ? -1.726 -2.014 16.456 1.00 85.88 90 ASP A N 1
ATOM 730 C CA . ASP A 1 90 ? -0.289 -1.819 16.240 1.00 85.88 90 ASP A CA 1
ATOM 731 C C . ASP A 1 90 ? 0.043 -0.386 15.796 1.00 85.88 90 ASP A C 1
ATOM 733 O O . ASP A 1 90 ? 1.003 0.205 16.291 1.00 85.88 90 ASP A O 1
ATOM 737 N N . ASN A 1 91 ? -0.792 0.247 14.967 1.00 83.44 91 ASN A N 1
ATOM 738 C CA . ASN A 1 91 ? -0.601 1.654 14.595 1.00 83.44 91 ASN A CA 1
ATOM 739 C C . ASN A 1 91 ? -0.679 2.611 15.804 1.00 83.44 91 ASN A C 1
ATOM 741 O O . ASN A 1 91 ? 0.027 3.622 15.839 1.00 83.44 91 ASN A O 1
ATOM 745 N N . ILE A 1 92 ? -1.497 2.304 16.817 1.00 84.50 92 ILE A N 1
ATOM 746 C CA . ILE A 1 92 ? -1.620 3.116 18.043 1.00 84.50 92 ILE A CA 1
ATOM 747 C C . ILE A 1 92 ? -0.530 2.759 19.065 1.00 84.50 92 ILE A C 1
ATOM 749 O O . ILE A 1 92 ? 0.089 3.636 19.686 1.00 84.50 92 ILE A O 1
ATOM 753 N N . CYS A 1 93 ? -0.310 1.464 19.275 1.00 83.81 93 CYS A N 1
ATOM 754 C CA . CYS A 1 93 ? 0.595 0.941 20.286 1.00 83.81 93 CYS A CA 1
ATOM 755 C C . CYS 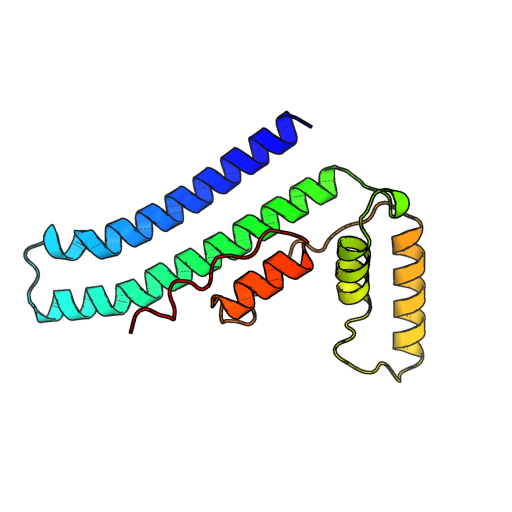A 1 93 ? 2.056 1.004 19.862 1.00 83.81 93 CYS A C 1
ATOM 757 O O . CYS A 1 93 ? 2.900 1.203 20.734 1.00 83.81 93 CYS A O 1
ATOM 759 N N . SER A 1 94 ? 2.348 0.908 18.567 1.00 79.44 94 SER A N 1
ATOM 760 C CA . SER A 1 94 ? 3.695 0.766 18.015 1.00 79.44 94 SER A CA 1
ATOM 761 C C . SER A 1 94 ? 4.466 -0.334 18.747 1.00 79.44 94 SER A C 1
ATOM 763 O O . SER A 1 94 ? 5.480 -0.061 19.399 1.00 79.44 94 SER A O 1
ATOM 765 N N . PHE A 1 95 ? 3.965 -1.576 18.672 1.00 74.81 95 PHE A N 1
ATOM 766 C CA . PHE A 1 95 ? 4.462 -2.704 19.477 1.00 74.81 95 PHE A CA 1
ATOM 767 C C . PHE A 1 95 ? 5.950 -3.014 19.261 1.00 74.81 95 PHE A C 1
ATOM 769 O O . PHE A 1 95 ? 6.568 -3.657 20.103 1.00 74.81 95 PHE A O 1
ATOM 776 N N . LYS A 1 96 ? 6.557 -2.480 18.192 1.00 72.44 96 LYS A N 1
ATOM 777 C CA . LYS A 1 96 ? 8.003 -2.525 17.919 1.00 72.44 96 LYS A CA 1
ATOM 778 C C . LYS A 1 96 ? 8.884 -1.973 19.060 1.00 72.44 96 LYS A C 1
ATOM 780 O O . LYS A 1 96 ? 10.084 -2.220 19.052 1.00 72.44 96 LYS A O 1
ATOM 785 N N . SER A 1 97 ? 8.335 -1.222 20.022 1.00 72.00 97 SER A N 1
ATOM 786 C CA . SER A 1 97 ? 9.096 -0.670 21.155 1.00 72.00 97 SER A CA 1
ATOM 787 C C . SER A 1 97 ? 8.393 -0.883 22.495 1.00 72.00 97 SER A C 1
ATOM 789 O O . SER A 1 97 ? 7.192 -0.642 22.630 1.00 72.00 97 SER A O 1
ATOM 791 N N . ILE A 1 98 ? 9.158 -1.288 23.513 1.00 74.69 98 ILE A N 1
ATOM 792 C CA . ILE A 1 98 ? 8.650 -1.419 24.881 1.00 74.69 98 ILE A CA 1
ATOM 793 C C . ILE A 1 98 ? 8.360 -0.020 25.433 1.00 74.69 98 ILE A C 1
ATOM 795 O O . ILE A 1 98 ? 9.256 0.809 25.598 1.00 74.69 98 ILE A O 1
ATOM 799 N N . LYS A 1 99 ? 7.092 0.244 25.753 1.00 76.75 99 LYS A N 1
ATOM 800 C CA . LYS A 1 99 ? 6.659 1.496 26.379 1.00 76.75 99 LYS A CA 1
ATOM 801 C C . LYS A 1 99 ? 6.739 1.367 27.900 1.00 76.75 99 LYS A C 1
ATOM 803 O O . LYS A 1 99 ? 5.840 0.809 28.513 1.00 76.75 99 LYS A O 1
ATOM 808 N N . THR A 1 100 ? 7.787 1.917 28.512 1.00 81.56 100 THR A N 1
ATOM 809 C CA . THR A 1 100 ? 7.963 1.939 29.983 1.00 81.56 100 THR A CA 1
ATOM 810 C C . THR A 1 100 ? 7.510 3.250 30.633 1.00 81.56 100 THR A C 1
ATOM 812 O O . THR A 1 100 ? 7.301 3.321 31.841 1.00 81.56 100 THR A O 1
ATOM 815 N N . ASN A 1 101 ? 7.330 4.315 29.846 1.00 88.50 101 ASN A N 1
ATOM 816 C CA . ASN A 1 101 ? 6.950 5.627 30.360 1.00 88.50 101 ASN A CA 1
ATOM 817 C C . ASN A 1 101 ? 5.442 5.706 30.662 1.00 88.50 101 ASN A C 1
ATOM 819 O O . ASN A 1 101 ? 4.613 5.655 29.750 1.00 88.50 101 ASN A O 1
ATOM 823 N N . GLN A 1 102 ? 5.083 5.947 31.926 1.00 87.38 102 GLN A N 1
ATOM 824 C CA . GLN A 1 102 ? 3.690 5.989 32.385 1.00 87.38 102 GLN A CA 1
ATOM 825 C C . GLN A 1 102 ? 2.811 7.020 31.656 1.00 87.38 102 GLN A C 1
ATOM 827 O O . GLN A 1 102 ? 1.626 6.773 31.425 1.00 87.38 102 GLN A O 1
ATOM 832 N N . LYS A 1 103 ? 3.364 8.170 31.249 1.00 89.12 103 LYS A N 1
ATOM 833 C CA . LYS A 1 103 ? 2.626 9.187 30.478 1.00 89.12 103 LYS A CA 1
ATOM 834 C C . LYS A 1 103 ? 2.285 8.672 29.079 1.00 89.12 103 LYS A C 1
ATOM 836 O O . LYS A 1 103 ? 1.179 8.903 28.591 1.00 89.12 103 LYS A O 1
ATOM 841 N N . VAL A 1 104 ? 3.217 7.953 28.451 1.00 87.00 104 VAL A N 1
ATOM 842 C CA . VAL A 1 104 ? 3.015 7.320 27.139 1.00 87.00 104 VAL A CA 1
ATOM 843 C C . VAL A 1 104 ? 1.994 6.190 27.243 1.00 87.00 104 VAL A C 1
ATOM 845 O O . VAL A 1 104 ? 1.101 6.114 26.398 1.00 87.00 104 VAL A O 1
ATOM 848 N N . ILE A 1 105 ? 2.081 5.365 28.291 1.00 87.88 105 ILE A N 1
ATOM 849 C CA . ILE A 1 105 ? 1.122 4.288 28.563 1.00 87.88 105 ILE A CA 1
ATOM 850 C C . ILE A 1 105 ? -0.285 4.874 28.710 1.00 87.88 105 ILE A C 1
ATOM 852 O O . ILE A 1 105 ? -1.152 4.540 27.911 1.00 87.88 105 ILE A O 1
ATOM 856 N N . ARG A 1 106 ? -0.492 5.839 29.622 1.00 89.50 106 ARG A N 1
ATOM 857 C CA . ARG A 1 106 ? -1.802 6.490 29.831 1.00 89.50 106 ARG A CA 1
ATOM 858 C C . ARG A 1 106 ? -2.390 7.053 28.538 1.00 89.50 106 ARG A C 1
ATOM 860 O O . ARG A 1 106 ? -3.551 6.802 28.229 1.00 89.50 106 ARG A O 1
ATOM 867 N N . LYS A 1 107 ? -1.588 7.785 27.758 1.00 89.44 107 LYS A N 1
ATOM 868 C CA . LYS A 1 107 ? -2.034 8.355 26.477 1.00 89.44 107 LYS A CA 1
ATOM 869 C C . LYS A 1 107 ? -2.418 7.269 25.467 1.00 89.44 107 LYS A C 1
ATOM 871 O O . LYS A 1 107 ? -3.387 7.439 24.734 1.00 89.44 107 LYS A O 1
ATOM 876 N N . THR A 1 108 ? -1.663 6.173 25.421 1.00 88.62 108 THR A N 1
ATOM 877 C CA . THR A 1 108 ? -1.947 5.035 24.535 1.00 88.62 108 THR A CA 1
ATOM 878 C C . THR A 1 108 ? -3.242 4.336 24.959 1.00 88.62 108 THR A C 1
ATOM 880 O O . THR A 1 108 ? -4.095 4.103 24.112 1.00 88.62 108 THR A O 1
ATOM 883 N N . SER A 1 109 ? -3.446 4.094 26.259 1.00 88.25 109 SER A N 1
ATOM 884 C CA . SER A 1 109 ? -4.667 3.475 26.793 1.00 88.25 109 SER A CA 1
ATOM 885 C C . SER A 1 109 ? -5.930 4.279 26.476 1.00 88.25 109 SER A C 1
ATOM 887 O O . SER A 1 109 ? -6.923 3.700 26.049 1.00 88.25 109 SER A O 1
ATOM 889 N N . VAL A 1 110 ? -5.890 5.611 26.625 1.00 90.19 110 VAL A N 1
ATOM 890 C CA . VAL A 1 110 ? -7.026 6.479 26.261 1.00 90.19 110 VAL A CA 1
ATOM 891 C C . VAL A 1 110 ? -7.327 6.386 24.765 1.00 90.19 110 VAL A C 1
ATOM 893 O O . VAL A 1 110 ? -8.480 6.204 24.394 1.00 90.19 110 VAL A O 1
ATOM 896 N N . ARG A 1 111 ? -6.299 6.430 23.907 1.00 88.12 111 ARG A N 1
ATOM 897 C CA . ARG A 1 111 ? -6.476 6.298 22.451 1.00 88.12 111 ARG A CA 1
ATOM 898 C C . ARG A 1 111 ? -7.086 4.959 22.048 1.00 88.12 111 ARG A C 1
ATOM 900 O O . ARG A 1 111 ? -7.945 4.938 21.176 1.00 88.12 111 ARG A O 1
ATOM 907 N N . LEU A 1 112 ? -6.658 3.862 22.675 1.00 88.56 112 LEU A N 1
ATOM 908 C CA . LEU A 1 112 ? -7.251 2.544 22.437 1.00 88.56 112 LEU A CA 1
ATOM 909 C C . LEU A 1 112 ? -8.726 2.529 22.840 1.00 88.56 112 LEU A C 1
ATOM 911 O O . LEU A 1 112 ? -9.568 2.110 22.055 1.00 88.56 112 LEU A O 1
ATOM 915 N N . LEU A 1 113 ? -9.054 3.037 24.031 1.00 88.25 113 LEU A N 1
ATOM 916 C CA . LEU A 1 113 ? -10.440 3.102 24.496 1.00 88.25 113 LEU A CA 1
ATOM 917 C C . LEU A 1 113 ? -11.321 3.947 23.563 1.00 88.25 113 LEU A C 1
ATOM 919 O O . LEU A 1 113 ? -12.448 3.564 23.266 1.00 88.25 113 LEU A O 1
ATOM 923 N N . GLU A 1 114 ? -10.819 5.092 23.100 1.00 86.50 114 GLU A N 1
ATOM 924 C CA . GLU A 1 114 ? -11.525 5.948 22.142 1.00 86.50 114 GLU A CA 1
ATOM 925 C C . GLU A 1 114 ? -11.726 5.265 20.789 1.00 86.50 114 GLU A C 1
ATOM 927 O O . GLU A 1 114 ? -12.801 5.402 20.207 1.00 86.50 114 GLU A O 1
ATOM 932 N N . MET A 1 115 ? -10.723 4.523 20.311 1.00 83.50 115 MET A N 1
ATOM 933 C CA . MET A 1 115 ? -10.796 3.764 19.064 1.00 83.50 115 MET A CA 1
ATOM 934 C C . MET A 1 115 ? -11.903 2.710 19.117 1.00 83.50 115 MET A C 1
ATOM 936 O O . MET A 1 115 ? -12.720 2.663 18.210 1.00 83.50 115 MET A O 1
ATOM 940 N N . TYR A 1 116 ? -11.968 1.904 20.181 1.00 81.94 116 TYR A N 1
ATOM 941 C CA . TYR A 1 116 ? -12.985 0.851 20.306 1.00 81.94 116 TYR A CA 1
ATOM 942 C C . TYR A 1 116 ? -14.404 1.394 20.540 1.00 81.94 116 TYR A C 1
ATOM 944 O O . TYR A 1 116 ? -15.382 0.702 20.288 1.00 81.94 116 TYR A O 1
ATOM 952 N N . ARG A 1 117 ? -14.549 2.644 20.999 1.00 85.44 117 ARG A N 1
ATOM 953 C CA . ARG A 1 117 ? -15.863 3.278 21.222 1.00 85.44 117 ARG A CA 1
ATOM 954 C C . ARG A 1 117 ? -16.458 3.955 19.991 1.00 85.44 117 ARG A C 1
ATOM 956 O O . ARG A 1 117 ? -17.617 4.358 20.037 1.00 85.44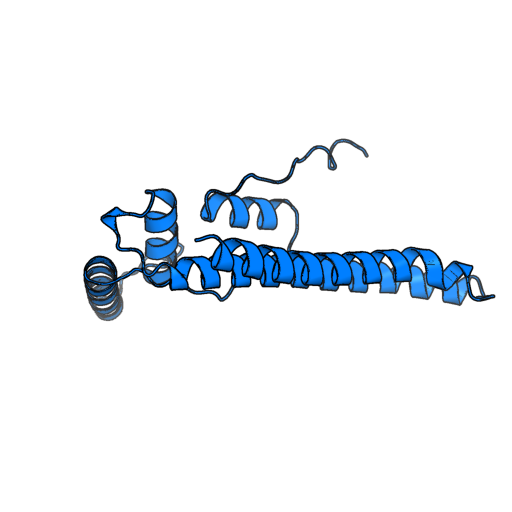 117 ARG A O 1
ATOM 963 N N . LYS A 1 118 ? -15.667 4.172 18.946 1.00 86.56 118 LYS A N 1
ATOM 964 C CA . LYS A 1 118 ? -16.068 4.910 17.744 1.00 86.56 118 LYS A CA 1
ATOM 965 C C . LYS A 1 118 ? -15.864 4.038 16.512 1.00 86.56 118 LYS A C 1
ATOM 967 O O . LYS A 1 118 ? -15.306 2.948 16.593 1.00 86.56 118 LYS A O 1
ATOM 972 N N . ASN A 1 119 ? -16.286 4.556 15.365 1.00 88.81 119 ASN A N 1
ATOM 973 C CA . ASN A 1 119 ? -15.938 3.957 14.086 1.00 88.81 119 ASN A CA 1
ATOM 974 C C . ASN A 1 119 ? -14.416 3.973 13.922 1.00 88.81 119 ASN A C 1
ATOM 976 O O . ASN A 1 119 ? -13.744 4.959 14.256 1.00 88.81 119 ASN A O 1
ATOM 980 N N . VAL A 1 120 ? -13.880 2.869 13.423 1.00 86.94 120 VAL A N 1
ATOM 981 C CA . VAL A 1 120 ? -12.450 2.686 13.241 1.00 86.94 120 VAL A CA 1
ATOM 982 C C . VAL A 1 120 ? -11.985 3.524 12.058 1.00 86.94 120 VAL A C 1
ATOM 984 O O . VAL A 1 120 ? -12.565 3.488 10.976 1.00 86.94 120 VAL A O 1
ATOM 987 N N . TYR A 1 121 ? -10.919 4.292 12.281 1.00 88.12 121 TYR A N 1
ATOM 988 C CA . TYR A 1 121 ? -10.287 5.118 11.261 1.00 88.12 121 TYR A CA 1
ATOM 989 C C . TYR A 1 121 ? -8.851 4.653 11.024 1.00 88.12 121 TYR A C 1
ATOM 991 O O . TYR A 1 121 ? -7.966 4.881 11.854 1.00 88.12 121 TYR A O 1
ATOM 999 N N . PHE A 1 122 ? -8.612 4.012 9.887 1.00 88.56 122 PHE A N 1
ATOM 1000 C CA . PHE A 1 122 ? -7.294 3.571 9.457 1.00 88.56 122 PHE A CA 1
ATOM 1001 C C . PHE A 1 122 ? -6.441 4.761 9.015 1.00 88.56 122 PHE A C 1
ATOM 1003 O O . PHE A 1 122 ? -6.870 5.611 8.229 1.00 88.56 122 PHE A O 1
ATOM 1010 N N . SER A 1 123 ? -5.193 4.809 9.485 1.00 85.50 123 SER A N 1
ATOM 1011 C CA . SER A 1 123 ? -4.206 5.735 8.928 1.00 85.50 123 SER A CA 1
ATOM 1012 C C . SER A 1 123 ? -3.939 5.364 7.476 1.00 85.50 123 SER A C 1
ATOM 1014 O O . SER A 1 123 ? -3.431 4.282 7.207 1.00 85.50 123 SER A O 1
ATOM 1016 N N . THR A 1 124 ? -4.209 6.281 6.553 1.00 85.94 124 THR A N 1
ATOM 1017 C CA . THR A 1 124 ? -3.971 6.048 5.125 1.00 85.94 124 THR A CA 1
ATOM 1018 C C . THR A 1 124 ? -2.490 6.112 4.780 1.00 85.94 124 THR A C 1
ATOM 1020 O O . THR A 1 124 ? -2.082 5.517 3.803 1.00 85.94 124 THR A O 1
ATOM 1023 N N . LYS A 1 125 ? -1.659 6.786 5.584 1.00 83.50 125 LYS A N 1
ATOM 1024 C CA . LYS A 1 125 ? -0.226 6.934 5.306 1.00 83.50 125 LYS A CA 1
ATOM 1025 C C . LYS A 1 125 ? 0.484 5.576 5.293 1.00 83.50 125 LYS A C 1
ATOM 1027 O O . LYS A 1 125 ? 0.655 4.964 6.350 1.00 83.50 125 LYS A O 1
ATOM 1032 N N . ILE A 1 126 ? 0.974 5.165 4.126 1.00 83.00 126 ILE A N 1
ATOM 1033 C CA . ILE A 1 126 ? 1.733 3.923 3.955 1.00 83.00 126 ILE A CA 1
ATOM 1034 C C . ILE A 1 126 ? 3.228 4.207 4.055 1.00 83.00 126 ILE A C 1
ATOM 1036 O O . ILE A 1 126 ? 3.782 5.037 3.334 1.00 83.00 126 ILE A O 1
ATOM 1040 N N . ASN A 1 127 ? 3.901 3.500 4.961 1.00 73.88 127 ASN A N 1
ATOM 1041 C CA . ASN A 1 127 ? 5.352 3.534 5.064 1.00 73.88 127 ASN A CA 1
ATOM 1042 C C . ASN A 1 127 ? 5.938 2.276 4.417 1.00 73.88 127 ASN A C 1
ATOM 1044 O O . ASN A 1 127 ? 5.792 1.182 4.954 1.00 73.88 127 ASN A O 1
ATOM 1048 N N . THR A 1 128 ? 6.603 2.447 3.280 1.00 68.94 128 THR A N 1
ATOM 1049 C CA . THR A 1 128 ? 7.304 1.384 2.541 1.00 68.94 128 THR A CA 1
ATOM 1050 C C . THR A 1 128 ? 8.739 1.154 3.033 1.00 68.94 128 THR A C 1
ATOM 1052 O O . THR A 1 128 ? 9.486 0.433 2.383 1.00 68.94 128 THR A O 1
ATOM 1055 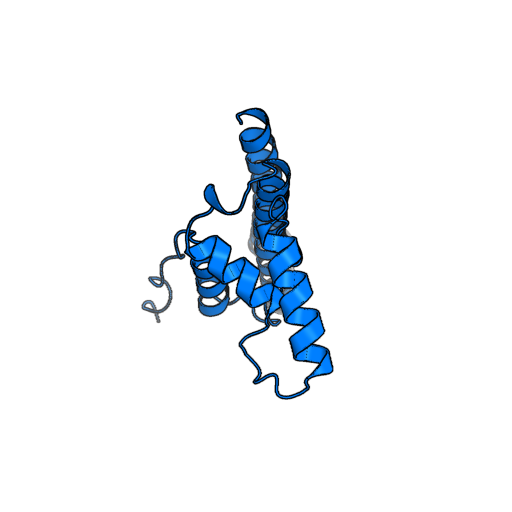N N . GLU A 1 129 ? 9.156 1.778 4.145 1.00 60.72 129 GLU A N 1
ATOM 1056 C CA . GLU A 1 129 ? 10.510 1.654 4.720 1.00 60.72 129 GLU A CA 1
ATOM 1057 C C . GLU A 1 129 ? 11.634 1.850 3.667 1.00 60.72 129 GLU A C 1
ATOM 1059 O O . GLU A 1 129 ? 12.651 1.163 3.681 1.00 60.72 129 GLU A O 1
ATOM 1064 N N . SER A 1 130 ? 11.440 2.794 2.731 1.00 60.31 130 SER A N 1
ATOM 1065 C CA . SER A 1 130 ? 12.353 3.146 1.620 1.00 60.31 130 SER A CA 1
ATOM 1066 C C . SER A 1 130 ? 12.785 1.989 0.698 1.00 60.31 130 SER A C 1
ATOM 1068 O O . SER A 1 130 ? 13.683 2.173 -0.123 1.00 60.31 130 SER A O 1
ATOM 1070 N N . ASN A 1 131 ? 12.168 0.808 0.801 1.00 72.88 131 ASN A N 1
ATOM 1071 C CA . ASN A 1 131 ? 12.485 -0.356 -0.023 1.00 72.88 131 ASN A CA 1
ATOM 1072 C C . ASN A 1 131 ? 11.227 -1.203 -0.265 1.00 72.88 131 ASN A C 1
ATOM 1074 O O . ASN A 1 131 ? 10.954 -2.145 0.473 1.00 72.88 131 ASN A O 1
ATOM 1078 N N . ALA A 1 132 ? 10.463 -0.886 -1.311 1.00 83.44 132 ALA A N 1
ATOM 1079 C CA . ALA A 1 132 ? 9.247 -1.606 -1.698 1.00 83.44 132 ALA A CA 1
ATOM 1080 C C . ALA A 1 132 ? 9.557 -2.930 -2.430 1.00 83.44 132 ALA A C 1
ATOM 1082 O O . ALA A 1 132 ? 8.973 -3.232 -3.469 1.00 83.44 132 ALA A O 1
ATOM 1083 N N . ASN A 1 133 ? 10.503 -3.720 -1.918 1.00 88.38 133 ASN A N 1
ATOM 1084 C CA . ASN A 1 133 ? 10.787 -5.056 -2.439 1.00 88.38 133 ASN A CA 1
ATOM 1085 C C . ASN A 1 133 ? 9.624 -6.030 -2.168 1.00 88.38 133 ASN A C 1
ATOM 1087 O O . ASN A 1 133 ? 8.661 -5.701 -1.467 1.00 88.38 133 ASN A O 1
ATOM 1091 N N . LEU A 1 134 ? 9.718 -7.246 -2.712 1.00 88.69 134 LEU A N 1
ATOM 1092 C CA . LEU A 1 134 ? 8.679 -8.269 -2.579 1.00 88.69 134 LEU A CA 1
ATOM 1093 C C . LEU A 1 134 ? 8.359 -8.588 -1.112 1.00 88.69 134 LEU A C 1
ATOM 1095 O O . LEU A 1 134 ? 7.194 -8.593 -0.727 1.00 88.69 134 LEU A O 1
ATOM 1099 N N . LYS A 1 135 ? 9.383 -8.754 -0.267 1.00 89.44 135 LYS A N 1
ATOM 1100 C CA . LYS A 1 135 ? 9.212 -9.013 1.170 1.00 89.44 135 LYS A CA 1
ATOM 1101 C C . LYS A 1 135 ? 8.432 -7.896 1.867 1.00 89.44 135 LYS A C 1
ATOM 1103 O O . LYS A 1 135 ? 7.514 -8.173 2.633 1.00 89.44 135 LYS A O 1
ATOM 1108 N N . VAL A 1 136 ? 8.785 -6.635 1.624 1.00 88.56 136 VAL A N 1
ATOM 1109 C CA . VAL A 1 136 ? 8.079 -5.478 2.201 1.00 88.56 136 VAL A CA 1
ATOM 1110 C C . VAL A 1 136 ? 6.655 -5.391 1.661 1.00 88.56 136 VAL A C 1
ATOM 1112 O O . VAL A 1 136 ? 5.728 -5.150 2.431 1.00 88.56 136 VAL A O 1
ATOM 1115 N N . THR A 1 137 ? 6.468 -5.656 0.370 1.00 91.00 137 THR A N 1
ATOM 1116 C CA . THR A 1 137 ? 5.152 -5.676 -0.277 1.00 91.00 137 THR A CA 1
ATOM 1117 C C . THR A 1 137 ? 4.246 -6.737 0.345 1.00 91.00 137 THR A C 1
ATOM 1119 O O . THR A 1 137 ? 3.168 -6.404 0.829 1.00 91.00 137 THR A O 1
ATOM 1122 N N . ASN A 1 138 ? 4.701 -7.986 0.432 1.00 91.81 138 ASN A N 1
ATOM 1123 C CA . ASN A 1 138 ? 3.929 -9.081 1.018 1.00 91.81 138 ASN A CA 1
ATOM 1124 C C . ASN A 1 138 ? 3.661 -8.857 2.509 1.00 91.81 138 ASN A C 1
ATOM 1126 O O . ASN A 1 138 ? 2.540 -9.074 2.957 1.00 91.81 138 ASN A O 1
ATOM 1130 N N . ASN A 1 139 ? 4.616 -8.302 3.264 1.00 89.00 139 ASN A N 1
ATOM 1131 C CA . ASN A 1 139 ? 4.372 -7.901 4.652 1.00 89.00 139 ASN A CA 1
ATOM 1132 C C . ASN A 1 139 ? 3.248 -6.856 4.774 1.00 89.00 139 ASN A C 1
ATOM 1134 O O . ASN A 1 139 ? 2.441 -6.927 5.700 1.00 89.00 139 ASN A O 1
ATOM 1138 N N . LEU A 1 140 ? 3.189 -5.870 3.870 1.00 88.75 140 LEU A N 1
ATOM 1139 C CA . LEU A 1 140 ? 2.115 -4.870 3.855 1.00 88.75 140 LEU A CA 1
ATOM 1140 C C . LEU A 1 140 ? 0.763 -5.496 3.493 1.00 88.75 140 LEU A C 1
ATOM 1142 O O . LEU A 1 140 ? -0.230 -5.198 4.156 1.00 88.75 140 LEU A O 1
ATOM 1146 N N . LEU A 1 141 ? 0.731 -6.371 2.484 1.00 91.19 141 LEU A N 1
ATOM 1147 C CA . LEU A 1 141 ? -0.478 -7.081 2.057 1.00 91.19 141 LEU A CA 1
ATOM 1148 C C . LEU A 1 141 ? -1.020 -7.976 3.176 1.00 91.19 141 LEU A C 1
ATOM 1150 O O . LEU A 1 141 ? -2.192 -7.870 3.532 1.00 91.19 141 LEU A O 1
ATOM 1154 N N . ASN A 1 142 ? -0.154 -8.769 3.804 1.00 90.25 142 ASN A N 1
ATOM 1155 C CA . ASN A 1 142 ? -0.509 -9.671 4.896 1.00 90.25 142 ASN A CA 1
ATOM 1156 C C . ASN A 1 142 ? -1.084 -8.912 6.106 1.00 90.25 142 ASN A C 1
ATOM 1158 O O . ASN A 1 142 ? -2.148 -9.266 6.615 1.00 90.25 142 ASN A O 1
ATOM 1162 N N . ARG A 1 143 ? -0.467 -7.784 6.499 1.00 86.44 143 ARG A N 1
ATOM 1163 C CA . ARG A 1 143 ? -0.988 -6.903 7.569 1.00 86.44 143 ARG A CA 1
ATOM 1164 C C . ARG A 1 143 ? -2.403 -6.383 7.301 1.00 86.44 143 ARG A C 1
ATOM 1166 O O . ARG A 1 143 ? -3.091 -6.012 8.245 1.00 86.44 143 ARG A O 1
ATOM 1173 N N . LEU A 1 144 ? -2.819 -6.337 6.039 1.00 88.06 144 LEU A N 1
ATOM 1174 C CA . LEU A 1 144 ? -4.149 -5.918 5.604 1.00 88.06 144 LEU A CA 1
ATOM 1175 C C . LEU A 1 144 ? -5.022 -7.099 5.164 1.00 88.06 144 LEU A C 1
ATOM 1177 O O . LEU A 1 144 ? -6.037 -6.876 4.512 1.00 88.06 144 LEU A O 1
ATOM 1181 N N . SER A 1 145 ? -4.636 -8.338 5.487 1.00 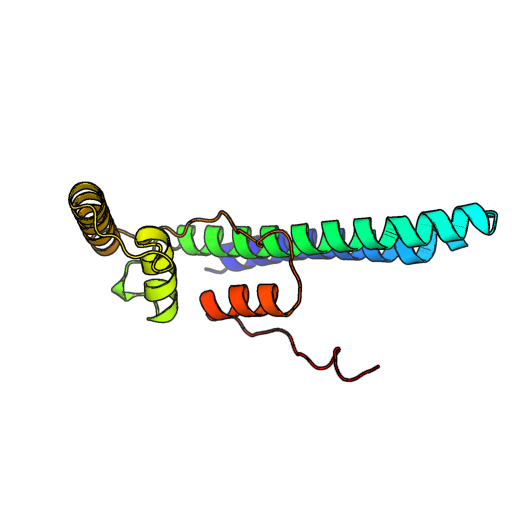89.62 145 SER A N 1
ATOM 1182 C CA . SER A 1 145 ? -5.330 -9.568 5.076 1.00 89.62 145 SER A CA 1
ATOM 1183 C C . SER A 1 145 ? -5.568 -9.684 3.569 1.00 89.62 145 SER A C 1
ATOM 1185 O O . SER A 1 145 ? -6.551 -10.277 3.129 1.00 89.62 145 SER A O 1
ATOM 1187 N N . LEU A 1 146 ? -4.671 -9.109 2.771 1.00 90.81 146 LEU A N 1
ATOM 1188 C CA . LEU A 1 146 ? -4.689 -9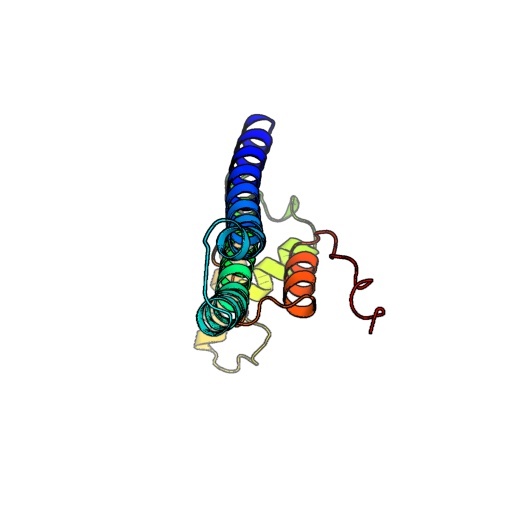.211 1.320 1.00 90.81 146 LEU A CA 1
ATOM 1189 C C . LEU A 1 146 ? -3.815 -10.382 0.867 1.00 90.81 146 LEU A C 1
ATOM 1191 O O . LEU A 1 146 ? -2.862 -10.770 1.541 1.00 90.81 146 LEU A O 1
ATOM 1195 N N . GLN A 1 147 ? -4.144 -10.929 -0.302 1.00 91.94 147 GLN A N 1
ATOM 1196 C CA . GLN A 1 147 ? -3.370 -11.998 -0.920 1.00 91.94 147 GLN A CA 1
ATOM 1197 C C . GLN A 1 147 ? -1.948 -11.517 -1.238 1.00 91.94 147 GLN A C 1
ATOM 1199 O O . GLN A 1 147 ? -1.769 -10.479 -1.873 1.00 91.94 147 GLN A O 1
ATOM 1204 N N . GLU A 1 148 ? -0.951 -12.292 -0.814 1.00 92.06 148 GLU A N 1
ATOM 1205 C CA . GLU A 1 148 ? 0.458 -12.041 -1.116 1.00 92.06 148 GLU A CA 1
ATOM 1206 C C . GLU A 1 148 ? 0.773 -12.275 -2.599 1.00 92.06 148 GLU A C 1
ATOM 1208 O O . GLU A 1 148 ? 0.149 -13.101 -3.274 1.00 92.06 148 GLU A O 1
ATOM 1213 N N . LEU A 1 149 ? 1.768 -11.548 -3.104 1.00 90.56 149 LEU A N 1
ATOM 1214 C CA . LEU A 1 149 ? 2.296 -11.765 -4.442 1.00 90.56 149 LEU A CA 1
ATOM 1215 C C . LEU A 1 149 ? 3.157 -13.038 -4.465 1.00 90.56 149 LEU A C 1
ATOM 1217 O O . LEU A 1 149 ? 3.873 -13.303 -3.493 1.00 90.56 149 LEU A O 1
ATOM 1221 N N . PRO A 1 150 ? 3.118 -13.812 -5.563 1.00 88.75 150 PRO A N 1
ATOM 1222 C CA . PRO A 1 150 ? 3.900 -15.034 -5.689 1.00 88.75 150 PRO A CA 1
ATOM 1223 C C . PRO A 1 150 ? 5.407 -14.747 -5.672 1.00 88.75 150 PRO A C 1
ATOM 1225 O O . PRO A 1 150 ? 5.878 -13.769 -6.253 1.00 88.75 150 PRO A O 1
ATOM 1228 N N . ASP A 1 151 ? 6.164 -15.650 -5.050 1.00 81.25 151 ASP A N 1
ATOM 1229 C CA . ASP A 1 151 ? 7.632 -15.597 -4.943 1.00 81.25 151 ASP A CA 1
ATOM 1230 C C . ASP A 1 151 ? 8.338 -16.382 -6.068 1.00 81.25 151 ASP A C 1
ATOM 1232 O O . ASP A 1 151 ? 9.515 -16.739 -6.025 1.00 81.25 151 ASP A O 1
ATOM 1236 N N . ASP A 1 152 ? 7.601 -16.678 -7.135 1.00 75.56 152 ASP A N 1
ATOM 1237 C CA . ASP A 1 152 ? 8.051 -17.549 -8.223 1.00 75.56 152 ASP A CA 1
ATOM 1238 C C . ASP A 1 152 ? 9.196 -16.924 -9.045 1.00 75.56 152 ASP A C 1
ATOM 1240 O O . ASP A 1 152 ? 9.821 -17.586 -9.880 1.00 75.56 152 ASP A O 1
ATOM 1244 N N . HIS A 1 153 ? 9.471 -15.638 -8.818 1.00 60.88 153 HIS A N 1
ATOM 1245 C CA . HIS A 1 153 ? 10.450 -14.841 -9.542 1.00 60.88 153 HIS A CA 1
ATOM 1246 C C . HIS A 1 153 ? 11.881 -14.967 -8.989 1.00 60.88 153 HIS A C 1
ATOM 1248 O O . HIS A 1 153 ? 12.816 -14.758 -9.759 1.00 60.88 153 HIS A O 1
ATOM 1254 N N . GLU A 1 154 ? 12.084 -15.366 -7.723 1.00 50.31 154 GLU A N 1
ATOM 1255 C CA . GLU A 1 154 ? 13.434 -15.560 -7.149 1.00 50.31 154 GLU A CA 1
ATOM 1256 C C . GLU A 1 154 ? 14.083 -16.898 -7.550 1.00 50.31 154 GLU A C 1
ATOM 1258 O O . GLU A 1 154 ? 15.301 -17.041 -7.500 1.00 50.31 154 GLU A O 1
ATOM 1263 N N . LYS A 1 155 ? 13.302 -17.879 -8.025 1.00 44.78 155 LYS A N 1
ATOM 1264 C CA . LYS A 1 155 ? 13.814 -19.209 -8.424 1.00 44.78 155 LYS A CA 1
ATOM 1265 C C . LYS A 1 155 ? 14.340 -19.286 -9.861 1.00 44.78 155 LYS A C 1
ATOM 1267 O O . LYS A 1 155 ? 14.683 -20.371 -10.326 1.00 44.78 155 LYS A O 1
ATOM 1272 N N . ARG A 1 156 ? 14.367 -18.166 -10.588 1.00 40.44 156 ARG A N 1
ATOM 1273 C CA . ARG A 1 156 ? 14.889 -18.080 -11.961 1.00 40.44 156 ARG A CA 1
ATOM 1274 C C . ARG A 1 156 ? 16.140 -17.201 -12.008 1.00 40.44 156 ARG A C 1
ATOM 1276 O O . ARG A 1 156 ? 16.119 -16.138 -12.624 1.00 40.44 156 ARG A O 1
ATOM 1283 N N . VAL A 1 157 ? 17.212 -17.659 -11.364 1.00 33.66 157 VAL A N 1
ATOM 1284 C CA . VAL A 1 157 ? 18.600 -17.237 -11.625 1.00 33.66 157 VAL A CA 1
ATOM 1285 C C . VAL A 1 157 ? 19.466 -18.483 -11.691 1.00 33.66 157 VAL A C 1
ATOM 1287 O O . VAL A 1 157 ? 19.323 -19.329 -10.782 1.00 33.66 157 VAL A O 1
#

Sequence (157 aa):
MDNLKANLRDTLSHLQEHLQEKVSQAGTIHKQYNMTEKHRIFLVRQSVLSIYAAWEGFLKGTLESYLQELNKLALSHDELSEAYLAFQTDNICSFKSIKTNQKVIRKTSVRLLEMYRKNVYFSTKINTESNANLKVTNNLLNRLSLQELPDDHEKRV

Secondary structure (DSSP, 8-state):
-HHHHHHHHHHHHHHHHHHHHHHHHHHHHHHHS---HHHHHHHHHHHHHHHHHHHHHHHHHHHHHHHHHHHHTT--GGGS-HHHHHHHHHHHH-TTS----HHHHHHHHHHHHHHHHS----------TT---HHHHHHHHHHTTPPPPP-TTTT--

Nearest PDB structures (foldseek):
  6uuj-assembly2_E  TM=3.595E-01  e=3.649E+00  Mycobacterium tuberculosis H37Rv

Radius of gyration: 20.54 Å; Cα contacts (8 Å, |Δi|>4): 108; chains: 1; bounding box: 48×28×66 Å

Mean predicted aligned error: 6.94 Å

Solvent-accessible surface area (backbone atoms only — not comparable to full-atom values): 9061 Å² total; per-residue (Å²): 110,67,70,60,54,48,54,50,51,55,53,46,48,54,41,48,50,54,36,50,49,46,52,48,48,52,74,39,53,66,74,76,43,99,60,54,71,69,56,38,55,51,50,52,59,51,30,55,57,52,37,50,54,36,49,45,49,36,54,42,52,46,54,25,52,52,35,50,56,54,38,73,66,53,40,45,61,90,79,49,55,70,55,54,50,49,44,53,47,38,73,68,63,45,74,93,50,90,81,82,52,65,69,61,46,53,55,42,53,53,51,52,56,53,43,66,74,35,56,47,74,66,80,44,81,71,82,56,83,95,48,71,45,70,70,52,45,32,54,54,27,50,52,66,75,40,83,60,76,81,72,76,71,77,78,73,122

pLDDT: mean 85.94, std 9.94, range [33.66, 95.25]

Foldseek 3Di:
DVVLVVVLVVQLVVLVVQLVVLVCCLVPVLVVDPDDPVVNVVSNVVSVVSSQVSVVVSLLSNQLSVLVSVVVVLAAPVPDDPLQVVLLLCVLVVVVDDDPDPVSVVVSVVVNVVCNVGRHRDDSGDDLVPDVDLVSSQVVCVSVVHDRDDPPVVPPD